Protein AF-A0A833YJH4-F1 (afdb_monomer_lite)

InterPro domains:
  IPR005373 Phagosome assembly factor 1 [PF03676] (19-161)
  IPR039156 PHAF1/Protein broad-minded [PTHR13465] (19-174)

Foldseek 3Di:
DDDDDDDDPVVVVVVVVPDPDDDDPDDPDPPPPPWDWDWDDDQAQQKIFTATRPPRDTFKIKAFLQDPLDLCHPSHDHHFDWDWDWEDDPDDDIDIDIDTSADFQVVVCVRRVDPFPFWDKDAPDDDPVRHRPSHIWTWTDDPQKTFTAGPVRRTGIIMHGDDDPVPPPPDPDDDD

Secondary structure (DSSP, 8-state):
--------TTHHHHHHTT------S--S-----S---EEEEEGGGTEEEEE-TTT--EEEEEEE---TTSTTTTTSPPP--EEEEE---TTSS--EEEEETT-BHHHHHHHT-SPPPPPEEE----STT---TT--EEEEEETTEEEEE-TTSBEEEEEEEPPPPTTS--SSS---

Organism: NCBI:txid89673

Radius of gyration: 19.85 Å; chains: 1; bounding box: 58×42×51 Å

Sequence (176 aa):
MFFEMEQDPQVYDFAYLLQMKIHSPSPHKQVPSKCNDYFFNYFTLGVDILFDANTHKVKKFVLHTNYPGHYNFNIYHRCEFKIPLAIKKENADGQTETCTTYSKWDNIQELLGHPVEKPVVLHRSSSPNNTNPFGSTFCFGLQRMIFEVMQNNHIASVTLYGPPRPGAHLKTAELP

pLDDT: mean 72.3, std 24.76, range [19.78, 97.81]

Structure (mmCIF, N/CA/C/O backbone):
data_AF-A0A833YJH4-F1
#
_entry.id   AF-A0A833YJH4-F1
#
loop_
_atom_site.group_PDB
_atom_site.id
_atom_site.type_symbol
_atom_site.label_atom_id
_atom_site.label_alt_id
_atom_site.label_comp_id
_atom_site.label_asym_id
_atom_site.label_entity_id
_atom_site.label_seq_id
_atom_site.pdbx_PDB_ins_code
_atom_site.Cartn_x
_atom_site.Cartn_y
_atom_site.Cartn_z
_atom_site.occupancy
_atom_site.B_iso_or_equiv
_atom_site.auth_seq_id
_atom_site.auth_comp_id
_atom_site.auth_asym_id
_atom_site.auth_atom_id
_atom_site.pdbx_PDB_model_num
ATOM 1 N N . MET A 1 1 ? -6.752 -25.574 -7.518 1.00 25.12 1 MET A N 1
ATOM 2 C CA . MET A 1 1 ? -6.029 -25.037 -8.686 1.00 25.12 1 MET A CA 1
ATOM 3 C C . MET A 1 1 ? -4.585 -24.852 -8.273 1.00 25.12 1 MET A C 1
ATOM 5 O O . MET A 1 1 ? -4.287 -23.933 -7.525 1.00 25.12 1 MET A O 1
ATOM 9 N N . PHE A 1 2 ? -3.741 -25.807 -8.650 1.00 19.78 2 PHE A N 1
ATOM 10 C CA . PHE A 1 2 ? -2.293 -25.679 -8.556 1.00 19.78 2 PHE A CA 1
ATOM 11 C C . PHE A 1 2 ? -1.870 -24.811 -9.743 1.00 19.78 2 PHE A C 1
ATOM 13 O O . PHE A 1 2 ? -2.142 -25.188 -10.878 1.00 19.78 2 PHE A O 1
ATOM 20 N N . PHE A 1 3 ? -1.316 -23.626 -9.490 1.00 22.08 3 PHE A N 1
ATOM 21 C CA . PHE A 1 3 ? -0.649 -22.850 -10.532 1.00 22.08 3 PHE A CA 1
ATOM 22 C C . PHE A 1 3 ? 0.819 -23.261 -10.515 1.00 22.08 3 PHE A C 1
ATOM 24 O O . PHE A 1 3 ? 1.558 -22.932 -9.588 1.00 22.08 3 PHE A O 1
ATOM 31 N N . GLU A 1 4 ? 1.192 -24.065 -11.501 1.00 20.83 4 GLU A N 1
ATOM 32 C CA . GLU A 1 4 ? 2.575 -24.400 -11.811 1.00 20.83 4 GLU A CA 1
ATOM 33 C C . GLU A 1 4 ? 3.236 -23.127 -12.361 1.00 20.83 4 GLU A C 1
ATOM 35 O O . GLU A 1 4 ? 2.726 -22.510 -13.297 1.00 20.83 4 GLU A O 1
ATOM 40 N N . MET A 1 5 ? 4.293 -22.661 -11.692 1.00 26.50 5 MET A N 1
ATOM 41 C CA . MET A 1 5 ? 4.991 -21.429 -12.053 1.00 26.50 5 MET A CA 1
ATOM 42 C C . MET A 1 5 ? 6.038 -21.734 -13.117 1.00 26.50 5 MET A C 1
ATOM 44 O O . MET A 1 5 ? 7.028 -22.408 -12.838 1.00 26.50 5 MET A O 1
ATOM 48 N N . GLU A 1 6 ? 5.840 -21.201 -14.315 1.00 25.95 6 GLU A N 1
ATOM 49 C CA . GLU A 1 6 ? 6.879 -21.141 -15.334 1.00 25.95 6 GLU A CA 1
ATOM 50 C C . GLU A 1 6 ? 7.876 -20.035 -14.937 1.00 25.95 6 GLU A C 1
ATOM 52 O O . GLU A 1 6 ? 7.526 -18.860 -14.811 1.00 25.95 6 GLU A O 1
ATOM 57 N N . GLN A 1 7 ? 9.106 -20.439 -14.618 1.00 29.12 7 GLN A N 1
ATOM 58 C CA . GLN A 1 7 ? 10.220 -19.560 -14.255 1.00 29.12 7 GLN A CA 1
ATOM 59 C C . GLN A 1 7 ? 10.721 -18.820 -15.501 1.00 29.12 7 GLN A C 1
ATOM 61 O O . GLN A 1 7 ? 11.308 -19.450 -16.375 1.00 29.12 7 GLN A O 1
ATOM 66 N N . ASP A 1 8 ? 10.545 -17.497 -15.565 1.00 31.03 8 ASP A N 1
ATOM 67 C CA . ASP A 1 8 ? 11.159 -16.668 -16.610 1.00 31.03 8 ASP A CA 1
ATOM 68 C C . ASP A 1 8 ? 12.581 -16.223 -16.187 1.00 31.03 8 ASP A C 1
ATOM 70 O O . ASP A 1 8 ? 12.731 -15.471 -15.213 1.00 31.03 8 ASP A O 1
ATOM 74 N N . PRO A 1 9 ? 13.642 -16.655 -16.898 1.00 29.66 9 PRO A N 1
ATOM 75 C CA . PRO A 1 9 ? 15.029 -16.290 -16.610 1.00 29.66 9 PRO A CA 1
ATOM 76 C C . PRO A 1 9 ? 15.337 -14.793 -16.755 1.00 29.66 9 PRO A C 1
ATOM 78 O O . PRO A 1 9 ? 16.332 -14.329 -16.199 1.00 29.66 9 PRO A O 1
ATOM 81 N N . GLN A 1 10 ? 14.519 -14.016 -17.474 1.00 27.78 10 GLN A N 1
ATOM 82 C CA . GLN A 1 10 ? 14.826 -12.607 -17.757 1.00 27.78 10 GLN A CA 1
ATOM 83 C C . GLN A 1 10 ? 14.638 -11.683 -16.543 1.00 27.78 10 GLN A C 1
ATOM 85 O O . GLN A 1 10 ? 15.244 -10.614 -16.471 1.00 27.78 10 GLN A O 1
ATOM 90 N N . VAL A 1 11 ? 13.869 -12.112 -15.535 1.00 37.69 11 VAL A N 1
ATOM 91 C CA . VAL A 1 11 ? 13.640 -11.350 -14.292 1.00 37.69 11 VAL A CA 1
ATOM 92 C C . VAL A 1 11 ? 14.909 -11.267 -13.426 1.00 37.69 11 VAL A C 1
ATOM 94 O O . VAL A 1 11 ? 15.098 -10.298 -12.688 1.00 37.69 11 VAL A O 1
ATOM 97 N N . TYR A 1 12 ? 15.816 -12.244 -13.545 1.00 30.69 12 TYR A N 1
ATOM 98 C CA . TYR A 1 12 ? 17.074 -12.274 -12.790 1.00 30.69 12 TYR A CA 1
ATOM 99 C C . TYR A 1 12 ? 18.081 -11.209 -13.240 1.00 30.69 12 TYR A C 1
ATOM 101 O O . TYR A 1 12 ? 18.859 -10.730 -12.414 1.00 30.69 12 TYR A O 1
ATOM 109 N N . ASP A 1 13 ? 18.055 -10.801 -14.510 1.00 26.66 13 ASP A N 1
ATOM 110 C CA . ASP A 1 13 ? 19.052 -9.878 -15.067 1.00 26.66 13 ASP A CA 1
ATOM 111 C C . ASP A 1 13 ? 18.806 -8.425 -14.606 1.00 26.66 13 ASP A C 1
ATOM 113 O O . ASP A 1 13 ? 19.725 -7.691 -14.238 1.00 26.66 13 ASP A O 1
ATOM 117 N N . PHE A 1 14 ? 17.535 -8.032 -14.465 1.00 27.98 14 PHE A N 1
ATOM 118 C CA . PHE A 1 14 ? 17.166 -6.706 -13.955 1.00 27.98 14 PHE A CA 1
ATOM 119 C C . PHE A 1 14 ? 17.503 -6.500 -12.470 1.00 27.98 14 PHE A C 1
ATOM 121 O O . PHE A 1 14 ? 17.813 -5.381 -12.055 1.00 27.98 14 PHE A O 1
ATOM 128 N N . ALA A 1 15 ? 17.485 -7.565 -11.662 1.00 32.53 15 ALA A N 1
ATOM 129 C CA . ALA A 1 15 ? 17.790 -7.484 -10.233 1.00 32.53 15 ALA A CA 1
ATOM 130 C C . ALA A 1 15 ? 19.281 -7.209 -9.950 1.00 32.53 15 ALA A C 1
ATOM 132 O O . ALA A 1 15 ? 19.612 -6.625 -8.916 1.00 32.53 15 ALA A O 1
ATOM 133 N N . TYR A 1 16 ? 20.182 -7.568 -10.872 1.00 31.17 16 TYR A N 1
ATOM 134 C CA . TYR A 1 16 ? 21.624 -7.339 -10.723 1.00 31.17 16 TYR A CA 1
ATOM 135 C C . TYR A 1 16 ? 22.060 -5.897 -11.031 1.00 31.17 16 TYR A C 1
ATOM 137 O O . TYR A 1 16 ? 23.082 -5.444 -10.513 1.00 31.17 16 TYR A O 1
ATOM 145 N N . LEU A 1 17 ? 21.276 -5.132 -11.797 1.00 31.66 17 LEU A N 1
ATOM 146 C CA . LEU A 1 17 ? 21.619 -3.750 -12.164 1.00 31.66 17 LEU A CA 1
ATOM 147 C C . LEU A 1 17 ? 21.322 -2.709 -11.066 1.00 31.66 17 LEU A C 1
ATOM 149 O O . LEU A 1 17 ? 21.751 -1.564 -11.177 1.00 31.66 17 LEU A O 1
ATOM 153 N N . LEU A 1 18 ? 20.664 -3.100 -9.968 1.00 29.25 18 LEU A N 1
ATOM 154 C CA . LEU A 1 18 ? 20.423 -2.251 -8.788 1.00 29.25 18 LEU A CA 1
ATOM 155 C C . LEU A 1 18 ? 21.489 -2.413 -7.683 1.00 29.25 18 LEU A C 1
ATOM 157 O O . LEU A 1 18 ? 21.252 -2.083 -6.518 1.00 29.25 18 LEU A O 1
ATOM 161 N N . GLN A 1 19 ? 22.689 -2.892 -8.027 1.00 36.91 19 GLN A N 1
ATOM 162 C CA . GLN A 1 19 ? 23.812 -2.996 -7.095 1.00 36.91 19 GLN A CA 1
ATOM 163 C C . GLN A 1 19 ? 24.305 -1.606 -6.638 1.00 36.91 19 GLN A C 1
ATOM 165 O O . GLN A 1 19 ? 25.169 -0.992 -7.262 1.00 36.91 19 GLN A O 1
ATOM 170 N N . MET A 1 20 ? 23.839 -1.131 -5.479 1.00 28.77 20 MET A N 1
ATOM 171 C CA . MET A 1 20 ? 24.495 -0.035 -4.758 1.00 28.77 20 MET A CA 1
ATOM 172 C C . MET A 1 20 ? 25.734 -0.569 -4.028 1.00 28.77 20 MET A C 1
ATOM 174 O O . MET A 1 20 ? 25.669 -1.063 -2.904 1.00 28.77 20 MET A O 1
ATOM 178 N N . LYS A 1 21 ? 26.890 -0.458 -4.687 1.00 39.12 21 LYS A N 1
ATOM 179 C CA . LYS A 1 21 ? 28.215 -0.517 -4.060 1.00 39.12 21 LYS A CA 1
ATOM 180 C C . LYS A 1 21 ? 28.496 0.853 -3.437 1.00 39.12 21 LYS A C 1
ATOM 182 O O . LYS A 1 21 ? 28.785 1.803 -4.157 1.00 39.12 21 LYS A O 1
ATOM 187 N N . ILE A 1 22 ? 28.472 0.955 -2.112 1.00 33.84 22 ILE A N 1
ATOM 188 C CA . ILE A 1 22 ? 29.207 2.015 -1.413 1.00 33.84 22 ILE A CA 1
ATOM 189 C C . ILE A 1 22 ? 30.144 1.331 -0.423 1.00 33.84 22 ILE A C 1
ATOM 191 O O . ILE A 1 22 ? 29.722 0.664 0.517 1.00 33.84 22 ILE A O 1
ATOM 195 N N . HIS A 1 23 ? 31.436 1.442 -0.714 1.00 30.23 23 HIS A N 1
ATOM 196 C CA . HIS A 1 23 ? 32.535 0.921 0.085 1.00 30.23 23 HIS A CA 1
ATOM 197 C C . HIS A 1 23 ? 32.504 1.527 1.501 1.00 30.23 23 HIS A C 1
ATOM 199 O O . HIS A 1 23 ? 32.582 2.745 1.639 1.00 30.23 23 HIS A O 1
ATOM 205 N N . SER A 1 24 ? 32.455 0.699 2.554 1.00 30.39 24 SER A N 1
ATOM 206 C CA . SER A 1 24 ? 32.829 1.129 3.910 1.00 30.39 24 SER A CA 1
ATOM 207 C C . SER A 1 24 ? 34.284 0.728 4.188 1.00 30.39 24 SER A C 1
ATOM 209 O O . SER A 1 24 ? 34.590 -0.467 4.109 1.00 30.39 24 SER A O 1
ATOM 211 N N . PRO A 1 25 ? 35.190 1.654 4.545 1.00 34.34 25 PRO A N 1
ATOM 212 C CA . PRO A 1 25 ? 36.559 1.317 4.906 1.00 34.34 25 PRO A CA 1
ATOM 213 C C . PRO A 1 25 ? 36.607 0.881 6.379 1.00 34.34 25 PRO A C 1
ATOM 215 O O . PRO A 1 25 ? 36.998 1.648 7.247 1.00 34.34 25 PRO A O 1
ATOM 218 N N . SER A 1 26 ? 36.158 -0.340 6.683 1.00 31.77 26 SER A N 1
ATOM 219 C CA . SER A 1 26 ? 36.575 -1.073 7.891 1.00 31.77 26 SER A CA 1
ATOM 220 C C . SER A 1 26 ? 36.138 -2.545 7.801 1.00 31.77 26 SER A C 1
ATOM 222 O O . SER A 1 26 ? 34.941 -2.834 7.866 1.00 31.77 26 SER A O 1
ATOM 224 N N . PRO A 1 27 ? 37.070 -3.500 7.631 1.00 40.19 27 PRO A N 1
ATOM 225 C CA . PRO A 1 27 ? 36.753 -4.901 7.368 1.00 40.19 27 PRO A CA 1
ATOM 226 C C . PRO A 1 27 ? 36.694 -5.752 8.646 1.00 40.19 27 PRO A C 1
ATOM 228 O O . PRO A 1 27 ? 37.114 -6.906 8.623 1.00 40.19 27 PRO A O 1
ATOM 231 N N . HIS A 1 28 ? 36.243 -5.221 9.787 1.00 39.41 28 HIS A N 1
ATOM 232 C CA . HIS A 1 28 ? 36.161 -6.000 11.029 1.00 39.41 28 HIS A CA 1
ATOM 233 C C . HIS A 1 28 ? 34.753 -5.958 11.637 1.00 39.41 28 HIS A C 1
ATOM 235 O O . HIS A 1 28 ? 34.333 -4.969 12.228 1.00 39.41 28 HIS A O 1
ATOM 241 N N . LYS A 1 29 ? 34.074 -7.109 11.519 1.00 39.78 29 LYS A N 1
ATOM 242 C CA . LYS A 1 29 ? 32.796 -7.497 12.143 1.00 39.78 29 LYS A CA 1
ATOM 243 C C . LYS A 1 29 ? 31.520 -6.863 11.571 1.00 39.78 29 LYS A C 1
ATOM 245 O O . LYS A 1 29 ? 30.693 -6.353 12.317 1.00 39.78 29 LYS A O 1
ATOM 250 N N . GLN A 1 30 ? 31.268 -7.041 10.276 1.00 40.75 30 GLN A N 1
ATOM 251 C CA . GLN A 1 30 ? 29.882 -7.251 9.842 1.00 40.75 30 GLN A CA 1
ATOM 252 C C . GLN A 1 30 ? 29.633 -8.755 9.835 1.00 40.75 30 GLN A C 1
ATOM 254 O O . GLN A 1 30 ? 30.091 -9.473 8.950 1.00 40.75 30 GLN A O 1
ATOM 259 N N . VAL A 1 31 ? 28.966 -9.249 10.880 1.00 39.97 31 VAL A N 1
ATOM 260 C CA . VAL A 1 31 ? 28.334 -10.569 10.823 1.00 39.97 31 VAL A CA 1
ATOM 261 C C . VAL A 1 31 ? 27.370 -10.500 9.637 1.00 39.97 31 VAL A C 1
ATOM 263 O O . VAL A 1 31 ? 26.524 -9.606 9.642 1.00 39.97 31 VAL A O 1
ATOM 266 N N . PRO A 1 32 ? 27.484 -11.362 8.611 1.00 44.44 32 PRO A N 1
ATOM 267 C CA . PRO A 1 32 ? 26.505 -11.378 7.538 1.00 44.44 32 PRO A CA 1
ATOM 268 C C . PRO A 1 32 ? 25.133 -11.574 8.176 1.00 44.44 32 PRO A C 1
ATOM 270 O O . PRO A 1 32 ? 24.916 -12.575 8.868 1.00 44.44 32 PRO A O 1
ATOM 273 N N . SER A 1 33 ? 24.221 -10.620 7.993 1.00 49.09 33 SER A N 1
ATOM 274 C CA . SER A 1 33 ? 22.811 -10.832 8.296 1.00 49.09 33 SER A CA 1
ATOM 275 C C . SER A 1 33 ? 22.388 -12.069 7.509 1.00 49.09 33 SER A C 1
ATOM 277 O O . SER A 1 33 ? 22.266 -12.031 6.291 1.00 49.09 33 SER A O 1
ATOM 279 N N . LYS A 1 34 ? 22.249 -13.209 8.188 1.00 50.81 34 LYS A N 1
ATOM 280 C CA . LYS A 1 34 ? 22.028 -14.536 7.587 1.00 50.81 34 LYS A CA 1
ATOM 281 C C . LYS A 1 34 ? 20.632 -14.697 6.949 1.00 50.81 34 LYS A C 1
ATOM 283 O O . LYS A 1 34 ? 20.177 -15.818 6.756 1.00 50.81 34 LYS A O 1
ATOM 288 N N . CYS A 1 35 ? 19.926 -13.598 6.694 1.00 55.88 35 CYS A N 1
ATOM 289 C CA . CYS A 1 35 ? 18.518 -13.547 6.326 1.00 55.88 35 CYS A CA 1
ATOM 290 C C . CYS A 1 35 ? 18.257 -12.249 5.546 1.00 55.88 35 CYS A C 1
ATOM 292 O O . CYS A 1 35 ? 18.089 -11.188 6.146 1.00 55.88 35 CYS A O 1
ATOM 294 N N . ASN A 1 36 ? 18.260 -12.327 4.215 1.00 80.94 36 ASN A N 1
ATOM 295 C CA . ASN A 1 36 ? 17.748 -11.248 3.375 1.00 80.94 36 ASN A CA 1
ATOM 296 C C . ASN A 1 36 ? 16.293 -11.573 3.050 1.00 80.94 36 ASN A C 1
ATOM 298 O O . ASN A 1 36 ? 16.029 -12.354 2.136 1.00 80.94 36 ASN A O 1
ATOM 302 N N . ASP A 1 37 ? 15.359 -11.025 3.831 1.00 89.75 37 ASP A N 1
ATOM 303 C CA . ASP A 1 37 ? 13.942 -11.047 3.459 1.00 89.75 37 ASP A CA 1
ATOM 304 C C . ASP A 1 37 ? 13.776 -10.491 2.041 1.00 89.75 37 ASP A C 1
ATOM 306 O O . ASP A 1 37 ? 14.524 -9.605 1.619 1.00 89.75 37 ASP A O 1
ATOM 310 N N . TYR A 1 38 ? 12.789 -10.992 1.309 1.00 90.81 38 TYR A N 1
ATOM 311 C CA . TYR A 1 38 ? 12.627 -10.663 -0.103 1.00 90.81 38 TYR A CA 1
ATOM 312 C C . TYR A 1 38 ? 11.198 -10.229 -0.417 1.00 90.81 38 TYR A C 1
ATOM 314 O O . TYR A 1 38 ? 10.235 -10.700 0.189 1.00 90.81 38 TYR A O 1
ATOM 322 N N . PHE A 1 39 ? 11.068 -9.302 -1.363 1.00 92.69 39 PHE A N 1
ATOM 323 C CA . PHE A 1 39 ? 9.784 -8.800 -1.837 1.00 92.69 39 PHE A CA 1
ATOM 324 C C . PHE A 1 39 ? 9.414 -9.426 -3.171 1.00 92.69 39 PHE A C 1
ATOM 326 O O . PHE A 1 39 ? 10.251 -9.471 -4.070 1.00 92.69 39 PHE A O 1
ATOM 333 N N . PHE A 1 40 ? 8.149 -9.811 -3.319 1.00 95.44 40 PHE A N 1
ATOM 334 C CA . PHE A 1 40 ? 7.514 -9.992 -4.623 1.00 95.44 40 PHE A CA 1
ATOM 335 C C . PHE A 1 40 ? 6.542 -8.836 -4.863 1.00 95.44 40 PHE A C 1
ATOM 337 O O . PHE A 1 40 ? 5.654 -8.601 -4.041 1.00 95.44 40 PHE A O 1
ATOM 344 N N . ASN A 1 41 ? 6.722 -8.136 -5.983 1.00 94.75 41 ASN A N 1
ATOM 345 C CA . ASN A 1 41 ? 5.888 -7.006 -6.385 1.00 94.75 41 ASN A CA 1
ATOM 346 C C . ASN A 1 41 ? 4.914 -7.473 -7.469 1.00 94.75 41 ASN A C 1
ATOM 348 O O . ASN A 1 41 ? 5.325 -7.911 -8.543 1.00 94.75 41 ASN A O 1
ATOM 352 N N . TYR A 1 42 ? 3.621 -7.371 -7.194 1.00 95.38 42 TYR A N 1
ATOM 353 C CA . TYR A 1 42 ? 2.546 -7.727 -8.111 1.00 95.38 42 TYR A CA 1
ATOM 354 C C . TYR A 1 42 ? 1.934 -6.445 -8.664 1.00 95.38 42 TYR A C 1
ATOM 356 O O . TYR A 1 42 ? 0.874 -5.998 -8.220 1.00 95.38 42 TYR A O 1
ATOM 364 N N . PHE A 1 43 ? 2.615 -5.838 -9.639 1.00 92.81 43 PHE A N 1
ATOM 365 C CA . PHE A 1 43 ? 2.237 -4.538 -10.205 1.00 92.81 43 PHE A CA 1
ATOM 366 C C . PHE A 1 43 ? 0.790 -4.504 -10.710 1.00 92.81 43 PHE A C 1
ATOM 368 O O . PHE A 1 43 ? 0.068 -3.553 -10.426 1.00 92.81 43 PHE A O 1
ATOM 375 N N . THR A 1 44 ? 0.328 -5.568 -11.371 1.00 95.62 44 THR A N 1
ATOM 376 C CA . THR A 1 44 ? -1.042 -5.675 -11.908 1.00 95.62 44 THR A CA 1
ATOM 377 C C . THR A 1 44 ? -2.122 -5.843 -10.837 1.00 95.62 44 THR A C 1
ATOM 379 O O . THR A 1 44 ? -3.291 -5.582 -11.116 1.00 95.62 44 THR A O 1
ATOM 382 N N . LEU A 1 45 ? -1.743 -6.251 -9.621 1.00 94.69 45 LEU A N 1
ATOM 383 C CA . LEU A 1 45 ? -2.633 -6.359 -8.459 1.00 94.69 45 LEU A CA 1
ATOM 384 C C . LEU A 1 45 ? -2.516 -5.156 -7.514 1.00 94.69 45 LEU A C 1
ATOM 386 O O . LEU A 1 45 ? -3.351 -4.990 -6.626 1.00 94.69 45 LEU A O 1
ATOM 390 N N . GLY A 1 46 ? -1.473 -4.339 -7.676 1.00 95.25 46 GLY A N 1
ATOM 391 C CA . GLY A 1 46 ? -1.163 -3.248 -6.761 1.00 95.25 46 GLY A CA 1
ATOM 392 C C . GLY A 1 46 ? -0.682 -3.714 -5.390 1.00 95.25 46 GLY A C 1
ATOM 393 O O . GLY A 1 46 ? -0.984 -3.055 -4.398 1.00 95.25 46 GLY A O 1
ATOM 394 N N . VAL A 1 47 ? 0.015 -4.854 -5.307 1.00 96.31 47 VAL A N 1
ATOM 395 C CA . VAL A 1 47 ? 0.408 -5.464 -4.024 1.00 96.31 47 VAL A CA 1
ATOM 396 C C . VAL A 1 47 ? 1.892 -5.805 -3.985 1.00 96.31 47 VAL A C 1
ATOM 398 O O . VAL A 1 47 ? 2.374 -6.506 -4.869 1.00 96.31 47 VAL A O 1
ATOM 401 N N . ASP A 1 48 ? 2.575 -5.433 -2.902 1.00 95.50 48 ASP A N 1
ATOM 402 C CA . ASP A 1 48 ? 3.893 -5.981 -2.559 1.00 95.50 48 ASP A CA 1
ATOM 403 C C . ASP A 1 48 ? 3.772 -6.947 -1.383 1.00 95.50 48 ASP A C 1
ATOM 405 O O . ASP A 1 48 ? 3.081 -6.670 -0.398 1.00 95.50 48 ASP A O 1
ATOM 409 N N . ILE A 1 49 ? 4.483 -8.070 -1.451 1.00 94.94 49 ILE A N 1
ATOM 410 C CA . ILE A 1 49 ? 4.507 -9.076 -0.389 1.00 94.94 49 ILE A CA 1
ATOM 411 C C . ILE A 1 49 ? 5.946 -9.268 0.073 1.00 94.94 49 ILE A C 1
ATOM 413 O O . ILE A 1 49 ? 6.795 -9.686 -0.711 1.00 94.94 49 ILE A O 1
ATOM 417 N N . LEU A 1 50 ? 6.218 -8.991 1.351 1.00 93.38 50 LEU A N 1
ATOM 418 C CA . LEU A 1 50 ? 7.502 -9.328 1.969 1.00 93.38 50 LEU A CA 1
ATOM 419 C C . LEU A 1 50 ? 7.435 -10.736 2.544 1.00 93.38 50 LEU A C 1
ATOM 421 O O . LEU A 1 50 ? 6.593 -11.016 3.404 1.00 93.38 50 LEU A O 1
ATOM 425 N N . PHE A 1 51 ? 8.391 -11.567 2.163 1.00 91.00 51 PHE A N 1
ATOM 426 C CA . PHE A 1 51 ? 8.591 -12.896 2.711 1.00 91.00 51 PHE A CA 1
ATOM 427 C C . PHE A 1 51 ? 9.803 -12.940 3.634 1.00 91.00 51 PHE A C 1
ATOM 429 O O . PHE A 1 51 ? 10.835 -12.320 3.381 1.00 91.00 51 PHE A O 1
ATOM 436 N N . ASP A 1 52 ? 9.661 -13.710 4.708 1.00 88.19 52 ASP A N 1
ATOM 437 C CA . ASP A 1 52 ? 10.758 -14.095 5.583 1.00 88.19 52 ASP A CA 1
ATOM 438 C C . ASP A 1 52 ? 11.724 -15.022 4.837 1.00 88.19 52 ASP A C 1
ATOM 440 O O . ASP A 1 52 ? 11.300 -16.061 4.329 1.00 88.19 52 ASP A O 1
ATOM 444 N N . ALA A 1 53 ? 13.014 -14.686 4.800 1.00 87.06 53 ALA A N 1
ATOM 445 C CA . ALA A 1 53 ? 13.990 -15.447 4.009 1.00 87.06 53 ALA A CA 1
ATOM 446 C C . ALA A 1 53 ? 14.186 -16.897 4.480 1.00 87.06 53 ALA A C 1
ATOM 448 O O . ALA A 1 53 ? 14.614 -17.747 3.708 1.00 87.06 53 ALA A O 1
ATOM 449 N N . ASN A 1 54 ? 13.915 -17.177 5.758 1.00 87.44 54 ASN A N 1
ATOM 450 C CA . ASN A 1 54 ? 14.160 -18.487 6.361 1.00 87.44 54 ASN A CA 1
ATOM 451 C C . ASN A 1 54 ? 12.946 -19.406 6.246 1.00 87.44 54 ASN A C 1
ATOM 453 O O . ASN A 1 54 ? 13.088 -20.609 6.060 1.00 87.44 54 ASN A O 1
ATOM 457 N N . THR A 1 55 ? 11.752 -18.851 6.440 1.00 88.25 55 THR A N 1
ATOM 458 C CA . THR A 1 55 ? 10.505 -19.621 6.503 1.00 88.25 55 THR A CA 1
ATOM 459 C C . THR A 1 55 ? 9.674 -19.514 5.235 1.00 88.25 55 THR A C 1
ATOM 461 O O . THR A 1 55 ? 8.688 -20.238 5.117 1.00 88.25 55 THR A O 1
ATOM 464 N N . HIS A 1 56 ? 10.029 -18.605 4.319 1.00 87.38 56 HIS A N 1
ATOM 465 C CA . HIS A 1 56 ? 9.254 -18.262 3.123 1.00 87.38 56 HIS A CA 1
ATOM 466 C C . HIS A 1 56 ? 7.794 -17.896 3.439 1.00 87.38 56 HIS A C 1
ATOM 468 O O . HIS A 1 56 ? 6.902 -18.015 2.601 1.00 87.38 56 HIS A O 1
ATOM 474 N N . LYS A 1 57 ? 7.530 -17.448 4.674 1.00 88.81 57 LYS A N 1
ATOM 475 C CA . LYS A 1 57 ? 6.211 -16.999 5.128 1.00 88.81 57 LYS A CA 1
ATOM 476 C C . LYS A 1 57 ? 6.083 -15.495 4.965 1.00 88.81 57 LYS A C 1
ATOM 478 O O . LYS A 1 57 ? 7.053 -14.758 5.132 1.00 88.81 57 LYS A O 1
ATOM 483 N N . VAL A 1 58 ? 4.864 -15.040 4.703 1.00 91.50 58 VAL A N 1
ATOM 484 C CA . VAL A 1 58 ? 4.567 -13.613 4.566 1.00 91.50 58 VAL A CA 1
ATOM 485 C C . VAL A 1 58 ? 4.771 -12.886 5.897 1.00 91.50 58 VAL A C 1
ATOM 487 O O . VAL A 1 58 ? 4.282 -13.324 6.939 1.00 91.50 58 VAL A O 1
ATOM 490 N N . LYS A 1 59 ? 5.474 -11.752 5.849 1.00 88.31 59 LYS A N 1
ATOM 491 C CA . LYS A 1 59 ? 5.682 -10.832 6.976 1.00 88.31 59 LYS A CA 1
ATOM 492 C C . LYS A 1 59 ? 4.792 -9.598 6.889 1.00 88.31 59 LYS A C 1
ATOM 494 O O . LYS A 1 59 ? 4.278 -9.148 7.912 1.00 88.31 59 LYS A O 1
ATOM 499 N N . LYS A 1 60 ? 4.633 -9.042 5.685 1.00 92.75 60 LYS A N 1
ATOM 500 C CA . LYS A 1 60 ? 3.796 -7.865 5.431 1.00 92.75 60 LYS A CA 1
ATOM 501 C C . LYS A 1 60 ? 3.252 -7.847 4.009 1.00 92.75 60 LYS A C 1
ATOM 503 O O . LYS A 1 60 ? 3.891 -8.374 3.098 1.00 92.75 60 LYS A O 1
ATOM 508 N N . PHE A 1 61 ? 2.123 -7.170 3.858 1.00 95.62 61 PHE A N 1
ATOM 509 C CA . PHE A 1 61 ? 1.555 -6.760 2.578 1.00 95.62 61 PHE A CA 1
ATOM 510 C C . PHE A 1 61 ? 1.630 -5.239 2.467 1.00 95.62 61 PHE A C 1
ATOM 512 O O . PHE A 1 61 ? 1.407 -4.557 3.466 1.00 95.62 61 PHE A O 1
ATOM 519 N N . VAL A 1 62 ? 1.904 -4.713 1.278 1.00 96.69 62 VAL A N 1
ATOM 520 C CA . VAL A 1 62 ? 1.754 -3.290 0.945 1.00 96.69 62 VAL A CA 1
ATOM 521 C C . VAL A 1 62 ? 0.716 -3.192 -0.162 1.00 96.69 62 VAL A C 1
ATOM 523 O O . VAL A 1 62 ? 0.894 -3.794 -1.214 1.00 96.69 62 VAL A O 1
ATOM 526 N N . LEU A 1 63 ? -0.378 -2.483 0.093 1.00 97.81 63 LEU A N 1
ATOM 527 C CA . LEU A 1 63 ? -1.495 -2.321 -0.834 1.00 97.81 63 LEU A CA 1
ATOM 528 C C . LEU A 1 63 ? -1.449 -0.908 -1.414 1.00 97.81 63 LEU A C 1
ATOM 530 O O . LEU A 1 63 ? -1.538 0.057 -0.656 1.00 97.81 63 LEU A O 1
ATOM 534 N N . HIS A 1 64 ? -1.311 -0.777 -2.730 1.00 97.75 64 HIS A N 1
ATOM 535 C CA . HIS A 1 64 ? -1.176 0.508 -3.426 1.00 97.75 64 HIS A CA 1
ATOM 536 C C . HIS A 1 64 ? -2.518 0.983 -3.989 1.00 97.75 64 HIS A C 1
ATOM 538 O O . HIS A 1 64 ? -3.242 0.218 -4.621 1.00 97.75 64 HIS A O 1
ATOM 544 N N . THR A 1 65 ? -2.855 2.260 -3.808 1.00 97.75 65 THR A N 1
ATOM 545 C CA . THR A 1 65 ? -4.139 2.836 -4.270 1.00 97.75 65 THR A CA 1
ATOM 546 C C . THR A 1 65 ? -4.054 3.519 -5.639 1.00 97.75 65 THR A C 1
ATOM 548 O O . THR A 1 65 ? -5.082 3.764 -6.278 1.00 97.75 65 THR A O 1
ATOM 551 N N . ASN A 1 66 ? -2.834 3.801 -6.110 1.00 95.81 66 ASN A N 1
ATOM 552 C CA . ASN A 1 66 ? -2.545 4.429 -7.401 1.00 95.81 66 ASN A CA 1
ATOM 553 C C . ASN A 1 66 ? -3.265 5.785 -7.606 1.00 95.81 66 ASN A C 1
ATOM 555 O O . ASN A 1 66 ? -4.014 5.972 -8.569 1.00 95.81 66 ASN A O 1
ATOM 559 N N . TYR A 1 67 ? -3.068 6.739 -6.688 1.00 95.81 67 TYR A N 1
ATOM 560 C CA . TYR A 1 67 ? -3.521 8.126 -6.865 1.00 95.81 67 TYR A CA 1
ATOM 561 C C . TYR A 1 67 ? -2.479 8.984 -7.606 1.00 95.81 67 TYR A C 1
ATOM 563 O O . TYR A 1 67 ? -1.280 8.854 -7.339 1.00 95.81 67 TYR A O 1
ATOM 571 N N . PRO A 1 68 ? -2.910 9.890 -8.506 1.00 93.38 68 PRO A N 1
ATOM 572 C CA . PRO A 1 68 ? -2.013 10.841 -9.151 1.00 93.38 68 PRO A CA 1
ATOM 573 C C . PRO A 1 68 ? -1.376 11.768 -8.117 1.00 93.38 68 PRO A C 1
ATOM 575 O O . PRO A 1 68 ? -2.000 12.132 -7.121 1.00 93.38 68 PRO A O 1
ATOM 578 N N . GLY A 1 69 ? -0.129 12.161 -8.370 1.00 89.69 69 GLY A N 1
ATOM 579 C CA . GLY A 1 69 ? 0.660 12.944 -7.420 1.00 89.69 69 GLY A CA 1
ATOM 580 C C . GLY A 1 69 ? 1.338 12.105 -6.334 1.00 89.69 69 GLY A C 1
ATOM 581 O O . GLY A 1 69 ? 1.914 12.665 -5.409 1.00 89.69 69 GLY A O 1
ATOM 582 N N . HIS A 1 70 ? 1.281 10.773 -6.410 1.00 91.12 70 HIS A N 1
ATOM 583 C CA . HIS A 1 70 ? 2.163 9.907 -5.631 1.00 91.12 70 HIS A CA 1
ATOM 584 C C . HIS A 1 70 ? 3.384 9.509 -6.456 1.00 91.12 70 HIS A C 1
ATOM 586 O O . HIS A 1 70 ? 3.310 9.373 -7.675 1.00 91.12 70 HIS A O 1
ATOM 592 N N . TYR A 1 71 ? 4.505 9.276 -5.780 1.00 86.75 71 TYR A N 1
ATOM 593 C CA . TYR A 1 71 ? 5.755 8.862 -6.414 1.00 86.75 71 TYR A CA 1
ATOM 594 C C . TYR A 1 71 ? 5.617 7.569 -7.241 1.00 86.75 71 TYR A C 1
ATOM 596 O O . TYR A 1 71 ? 6.213 7.459 -8.306 1.00 86.75 71 TYR A O 1
ATOM 604 N N . ASN A 1 72 ? 4.802 6.614 -6.781 1.00 86.56 72 ASN A N 1
ATOM 605 C CA . ASN A 1 72 ? 4.575 5.339 -7.467 1.00 86.56 72 ASN A CA 1
ATOM 606 C C . ASN A 1 72 ? 3.390 5.369 -8.452 1.00 86.56 72 ASN A C 1
ATOM 608 O O . ASN A 1 72 ? 2.951 4.310 -8.910 1.00 86.56 72 ASN A O 1
ATOM 612 N N . PHE A 1 73 ? 2.823 6.542 -8.748 1.00 89.69 73 PHE A N 1
ATOM 613 C CA . PHE A 1 73 ? 1.684 6.638 -9.656 1.00 89.69 73 PHE A CA 1
ATOM 614 C C . PHE A 1 73 ? 2.017 6.024 -11.022 1.00 89.69 73 PHE A C 1
ATOM 616 O O . PHE A 1 73 ? 3.091 6.264 -11.570 1.00 89.69 73 PHE A O 1
ATOM 623 N N . ASN A 1 74 ? 1.085 5.236 -11.564 1.00 90.44 74 ASN A N 1
ATOM 624 C CA . ASN A 1 74 ? 1.211 4.523 -12.839 1.00 90.44 74 ASN A CA 1
ATOM 625 C C . ASN A 1 74 ? 2.262 3.388 -12.876 1.00 90.44 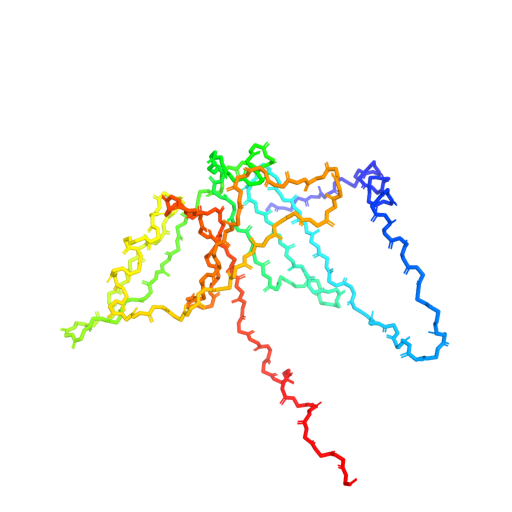74 ASN A C 1
ATOM 627 O O . ASN A 1 74 ? 2.428 2.756 -13.914 1.00 90.44 74 ASN A O 1
ATOM 631 N N . ILE A 1 75 ? 2.944 3.089 -11.761 1.00 90.06 75 ILE A N 1
ATOM 632 C CA . ILE A 1 75 ? 3.795 1.888 -11.632 1.00 90.06 75 ILE A CA 1
ATOM 633 C C . ILE A 1 75 ? 2.946 0.669 -11.249 1.00 90.06 75 ILE A C 1
ATOM 635 O O . ILE A 1 75 ? 3.185 -0.443 -11.715 1.00 90.06 75 ILE A O 1
ATOM 639 N N . TYR A 1 76 ? 1.938 0.887 -10.404 1.00 93.31 76 TYR A N 1
ATOM 640 C CA . TYR A 1 76 ? 1.041 -0.145 -9.896 1.00 93.31 76 TYR A CA 1
ATOM 641 C C . TYR A 1 76 ? -0.381 0.085 -10.397 1.00 93.31 76 TYR A C 1
ATOM 643 O O . TYR A 1 76 ? -0.849 1.220 -10.491 1.00 93.31 76 TYR A O 1
ATOM 651 N N . HIS A 1 77 ? -1.109 -1.001 -10.633 1.00 95.81 77 HIS A N 1
ATOM 652 C CA . HIS A 1 77 ? -2.562 -0.952 -10.653 1.00 95.81 77 HIS A CA 1
ATOM 653 C C . HIS A 1 77 ? -3.097 -0.630 -9.256 1.00 95.81 77 HIS A C 1
ATOM 655 O O . HIS A 1 77 ? -2.433 -0.829 -8.238 1.00 95.81 77 HIS A O 1
ATOM 661 N N . ARG A 1 78 ? -4.327 -0.123 -9.208 1.00 97.44 78 ARG A N 1
ATOM 662 C CA . ARG A 1 78 ? -5.028 0.111 -7.950 1.00 97.44 78 ARG A CA 1
ATOM 663 C C . ARG A 1 78 ? -5.413 -1.229 -7.318 1.00 97.44 78 ARG A C 1
ATOM 665 O O . ARG A 1 78 ? -6.140 -2.007 -7.928 1.00 97.44 78 ARG A O 1
ATOM 672 N N . CYS A 1 79 ? -4.977 -1.462 -6.086 1.00 97.31 79 CYS A N 1
ATOM 673 C CA . CYS A 1 79 ? -5.451 -2.569 -5.269 1.00 97.31 79 CYS A CA 1
ATOM 674 C C . CYS A 1 79 ? -6.835 -2.228 -4.705 1.00 97.31 79 CYS A C 1
ATOM 676 O O . CYS A 1 79 ? -6.967 -1.265 -3.953 1.00 97.31 79 CYS A O 1
ATOM 678 N N . GLU A 1 80 ? -7.861 -3.003 -5.057 1.00 96.38 80 GLU A N 1
ATOM 679 C CA . GLU A 1 80 ? -9.249 -2.846 -4.591 1.00 96.38 80 GLU A CA 1
ATOM 680 C C . GLU A 1 80 ? -9.471 -3.582 -3.257 1.00 96.38 80 GLU A C 1
ATOM 682 O O . GLU A 1 80 ? -10.020 -4.685 -3.212 1.00 96.38 80 GLU A O 1
ATOM 687 N N . PHE A 1 81 ? -9.011 -2.995 -2.148 1.00 95.56 81 PHE A N 1
ATOM 688 C CA . PHE A 1 81 ? -9.095 -3.600 -0.821 1.00 95.56 81 PHE A CA 1
ATOM 689 C C . PHE A 1 81 ? -10.320 -3.137 -0.024 1.00 95.56 81 PHE A C 1
ATOM 691 O O . PHE A 1 81 ? -10.856 -2.041 -0.206 1.00 95.56 81 PHE A O 1
ATOM 698 N N . LYS A 1 82 ? -10.720 -3.981 0.931 1.00 95.06 82 LYS A N 1
ATOM 699 C CA . LYS A 1 82 ? -11.705 -3.681 1.976 1.00 95.06 82 LYS A CA 1
ATOM 700 C C . LYS A 1 82 ? -11.178 -4.225 3.299 1.00 95.06 82 LYS A C 1
ATOM 702 O O . LYS A 1 82 ? -11.061 -5.437 3.459 1.00 95.06 82 LYS A O 1
ATOM 707 N N . ILE A 1 83 ? -10.818 -3.337 4.219 1.00 91.25 83 ILE A N 1
ATOM 708 C CA . ILE A 1 83 ? -10.202 -3.676 5.504 1.00 91.25 83 ILE A CA 1
ATOM 709 C C . ILE A 1 83 ? -11.143 -3.234 6.629 1.00 91.25 83 ILE A C 1
ATOM 711 O O . ILE A 1 83 ? -11.448 -2.044 6.715 1.00 91.25 83 ILE A O 1
ATOM 715 N N . PRO A 1 84 ? -11.597 -4.143 7.504 1.00 89.88 84 PRO A N 1
ATOM 716 C CA . PRO A 1 84 ? -12.368 -3.761 8.677 1.00 89.88 84 PRO A CA 1
ATOM 717 C C . PRO A 1 84 ? -11.464 -3.072 9.709 1.00 89.88 84 PRO A C 1
ATOM 719 O O . PRO A 1 84 ? -10.408 -3.586 10.076 1.00 89.88 84 PRO A O 1
ATOM 722 N N . LEU A 1 85 ? -11.902 -1.914 10.188 1.00 86.88 85 LEU A N 1
ATOM 723 C CA . LEU A 1 85 ? -11.302 -1.133 11.260 1.00 86.88 85 LEU A CA 1
ATOM 724 C C . LEU A 1 85 ? -12.196 -1.221 12.496 1.00 86.88 85 LEU A C 1
ATOM 726 O O . LEU A 1 85 ? -13.405 -1.010 12.412 1.00 86.88 85 LEU A O 1
ATOM 730 N N . ALA A 1 86 ? -11.608 -1.510 13.654 1.00 83.88 86 ALA A N 1
ATOM 731 C CA . ALA A 1 86 ? -12.334 -1.517 14.919 1.00 83.88 86 ALA A CA 1
ATOM 732 C C . ALA A 1 86 ? -12.470 -0.089 15.463 1.00 83.88 86 ALA A C 1
ATOM 734 O O . ALA A 1 86 ? -11.466 0.593 15.656 1.00 83.88 86 ALA A O 1
ATOM 735 N N . ILE A 1 87 ? -13.685 0.367 15.755 1.00 82.81 87 ILE A N 1
ATOM 736 C CA . ILE A 1 87 ? -13.911 1.679 16.363 1.00 82.81 87 ILE A CA 1
ATOM 737 C C . ILE A 1 87 ? -14.199 1.508 17.849 1.00 82.81 87 ILE A C 1
ATOM 739 O O . ILE A 1 87 ? -15.065 0.731 18.246 1.00 82.81 87 ILE A O 1
ATOM 743 N N . LYS A 1 88 ? -13.497 2.281 18.682 1.00 66.44 88 LYS A N 1
ATOM 744 C CA . LYS A 1 88 ? -13.849 2.444 20.093 1.00 66.44 88 LYS A CA 1
ATOM 745 C C . LYS A 1 88 ? -14.725 3.686 20.231 1.00 66.44 88 LYS A C 1
ATOM 747 O O . LYS A 1 88 ? -14.205 4.784 20.372 1.00 66.44 88 LYS A O 1
ATOM 752 N N . LYS A 1 89 ? -16.047 3.519 20.162 1.00 64.69 89 LYS A N 1
ATOM 753 C CA . LYS A 1 89 ? -16.990 4.557 20.602 1.00 64.69 89 LYS A CA 1
ATOM 754 C C . LYS A 1 89 ? -17.335 4.322 22.064 1.00 64.69 89 LYS A C 1
ATOM 756 O O . LYS A 1 89 ? -17.528 3.189 22.487 1.00 64.69 89 LYS A O 1
ATOM 761 N N . GLU A 1 90 ? -17.438 5.408 22.816 1.00 59.62 90 GLU A N 1
ATOM 762 C CA . GLU A 1 90 ? -17.518 5.402 24.280 1.00 59.62 90 GLU A CA 1
ATOM 763 C C . GLU A 1 90 ? -18.808 4.772 24.845 1.00 59.62 90 GLU A C 1
ATOM 765 O O . GLU A 1 90 ? -18.885 4.560 26.047 1.00 59.62 90 GLU A O 1
ATOM 770 N N . ASN A 1 91 ? -19.806 4.426 24.015 1.00 53.78 91 ASN A N 1
ATOM 771 C CA . ASN A 1 91 ? -21.121 3.956 24.482 1.00 53.78 91 ASN A CA 1
ATOM 772 C C . ASN A 1 91 ? -21.809 2.889 23.597 1.00 53.78 91 ASN A C 1
ATOM 774 O O . ASN A 1 91 ? -23.027 2.739 23.667 1.00 53.78 91 ASN A O 1
ATOM 778 N N . ALA A 1 92 ? -21.085 2.142 22.758 1.00 52.62 92 ALA A N 1
ATOM 779 C CA . ALA A 1 92 ? -21.691 1.042 21.999 1.00 52.62 92 ALA A CA 1
ATOM 780 C C . ALA A 1 92 ? -20.702 -0.098 21.748 1.00 52.62 92 ALA A C 1
ATOM 782 O O . ALA A 1 92 ? -19.522 0.137 21.484 1.00 52.62 92 ALA A O 1
ATOM 783 N N . ASP A 1 93 ? -21.220 -1.322 21.833 1.00 54.53 93 ASP A N 1
ATOM 784 C CA . ASP A 1 93 ? -20.516 -2.570 21.547 1.00 54.53 93 ASP A CA 1
ATOM 785 C C . ASP A 1 93 ? -19.818 -2.489 20.175 1.00 54.53 93 ASP A C 1
ATOM 787 O O . ASP A 1 93 ? -20.377 -1.948 19.220 1.00 54.53 93 ASP A O 1
ATOM 791 N N . GLY A 1 94 ? -18.565 -2.949 20.111 1.00 60.72 94 GLY A N 1
ATOM 792 C CA . GLY A 1 94 ? -17.570 -2.594 19.089 1.00 60.72 94 GLY A CA 1
ATOM 793 C C . GLY A 1 94 ? -18.083 -2.497 17.646 1.00 60.72 94 GLY A C 1
ATOM 794 O O . GLY A 1 94 ? -18.196 -3.500 16.941 1.00 60.72 94 GLY A O 1
ATOM 795 N N . GLN A 1 95 ? -18.308 -1.267 17.176 1.00 71.56 95 GLN A N 1
ATOM 796 C CA . GLN A 1 95 ? -18.645 -0.992 15.781 1.00 71.56 95 GLN A CA 1
ATOM 797 C C . GLN A 1 95 ? -17.399 -1.191 14.903 1.00 71.56 95 GLN A C 1
ATOM 799 O O . GLN A 1 95 ? -16.303 -0.736 15.240 1.00 71.56 95 GLN A O 1
ATOM 804 N N . THR A 1 96 ? -17.562 -1.871 13.768 1.00 80.75 96 THR A N 1
ATOM 805 C CA . THR A 1 96 ? -16.512 -1.992 12.748 1.00 80.75 96 THR A CA 1
ATOM 806 C C . THR A 1 96 ? -16.869 -1.127 11.550 1.00 80.75 96 THR A C 1
ATOM 808 O O . THR A 1 96 ? -18.003 -1.157 11.082 1.00 80.75 96 THR A O 1
ATOM 811 N N . GLU A 1 97 ? -15.905 -0.358 11.053 1.00 85.94 97 GLU A N 1
ATOM 812 C CA . GLU A 1 97 ? -16.044 0.419 9.819 1.00 85.94 97 GLU A CA 1
ATOM 813 C C . GLU A 1 97 ? -15.101 -0.127 8.758 1.00 85.94 97 GLU A C 1
ATOM 815 O O . GLU A 1 97 ? -14.016 -0.614 9.064 1.00 85.94 97 GLU A O 1
ATOM 820 N N . THR A 1 98 ? -15.501 -0.074 7.492 1.00 89.19 98 THR A N 1
ATOM 821 C CA . THR A 1 98 ? -14.678 -0.622 6.408 1.00 89.19 98 THR A CA 1
ATOM 822 C C . THR A 1 98 ? -13.844 0.477 5.762 1.00 89.19 98 THR A C 1
ATOM 824 O O . THR A 1 98 ? -14.373 1.355 5.084 1.00 89.19 98 THR A O 1
ATOM 827 N N . CYS A 1 99 ? -12.522 0.393 5.905 1.00 91.94 99 CYS A N 1
ATOM 828 C CA . CYS A 1 99 ? -11.587 1.154 5.090 1.00 91.94 99 CYS A CA 1
ATOM 829 C C . CYS A 1 99 ? -11.508 0.535 3.696 1.00 91.94 99 CYS A C 1
ATOM 831 O O . CYS A 1 99 ? -11.233 -0.655 3.542 1.00 91.94 99 CYS A O 1
ATOM 833 N N . THR A 1 100 ? -11.704 1.351 2.673 1.00 95.50 100 THR A N 1
ATOM 834 C CA . THR A 1 100 ? -11.580 0.942 1.274 1.00 95.50 100 THR A CA 1
ATOM 835 C C . THR A 1 100 ? -10.440 1.697 0.612 1.00 95.50 100 THR A C 1
ATOM 837 O O . THR A 1 100 ? -9.942 2.686 1.149 1.00 95.50 100 THR A O 1
ATOM 840 N N . THR A 1 101 ? -10.076 1.282 -0.593 1.00 95.75 101 THR A N 1
ATOM 841 C CA . THR A 1 101 ? -9.117 1.987 -1.453 1.00 95.75 101 THR A CA 1
ATOM 842 C C . THR A 1 101 ? -9.465 3.456 -1.708 1.00 95.75 101 THR A C 1
ATOM 844 O O . THR A 1 101 ? -8.577 4.257 -1.991 1.00 95.75 101 THR A O 1
ATOM 847 N N . TYR A 1 102 ? -10.745 3.815 -1.593 1.00 96.88 102 TYR A N 1
ATOM 848 C CA . TYR A 1 102 ? -11.263 5.162 -1.836 1.00 96.88 102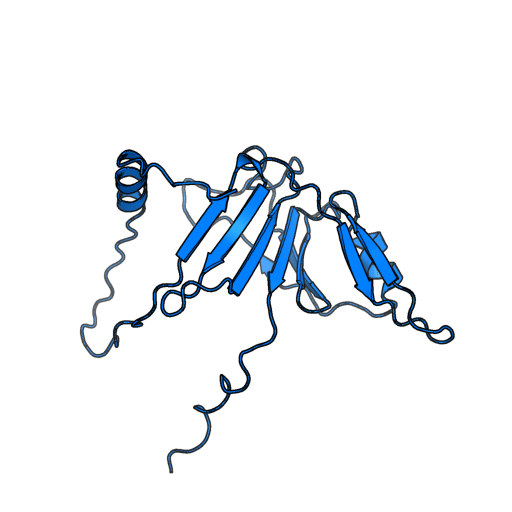 TYR A CA 1
ATOM 849 C C . TYR A 1 102 ? -11.430 5.995 -0.563 1.00 96.88 102 TYR A C 1
ATOM 851 O O . TYR A 1 102 ? -11.819 7.162 -0.633 1.00 96.88 102 TYR A O 1
ATOM 859 N N . SER A 1 103 ? -11.178 5.404 0.607 1.00 95.25 103 SER A N 1
ATOM 860 C CA . SER A 1 103 ? -11.281 6.106 1.880 1.00 95.25 103 SER A CA 1
ATOM 861 C C . SER A 1 103 ? -10.236 7.221 1.959 1.00 95.25 103 SER A C 1
ATOM 863 O O . SER A 1 103 ? -9.085 7.053 1.553 1.00 95.25 103 SER A O 1
ATOM 865 N N . LYS A 1 104 ? -10.639 8.369 2.507 1.00 95.62 104 LYS A N 1
ATOM 866 C CA . LYS A 1 104 ? -9.723 9.466 2.821 1.00 95.62 104 LYS A CA 1
ATOM 867 C C . LYS A 1 104 ? -9.254 9.383 4.267 1.00 95.62 104 LYS A C 1
ATOM 869 O O . LYS A 1 104 ? -9.970 8.878 5.133 1.00 95.62 104 LYS A O 1
ATOM 874 N N . TRP A 1 105 ? -8.042 9.873 4.508 1.00 94.12 105 TRP A N 1
ATOM 875 C CA . TRP A 1 105 ? -7.414 9.798 5.824 1.00 94.12 105 TRP A CA 1
ATOM 876 C C . TRP A 1 105 ? -8.153 10.607 6.896 1.00 94.12 105 TRP A C 1
ATOM 878 O O . TRP A 1 105 ? -8.298 10.131 8.015 1.00 94.12 105 TRP A O 1
ATOM 888 N N . ASP A 1 106 ? -8.656 11.792 6.555 1.00 92.88 106 ASP A N 1
ATOM 889 C CA . ASP A 1 106 ? -9.436 12.651 7.455 1.00 92.88 106 ASP A CA 1
ATOM 890 C C . ASP A 1 106 ? -10.675 11.938 8.015 1.00 92.88 106 ASP A C 1
ATOM 892 O 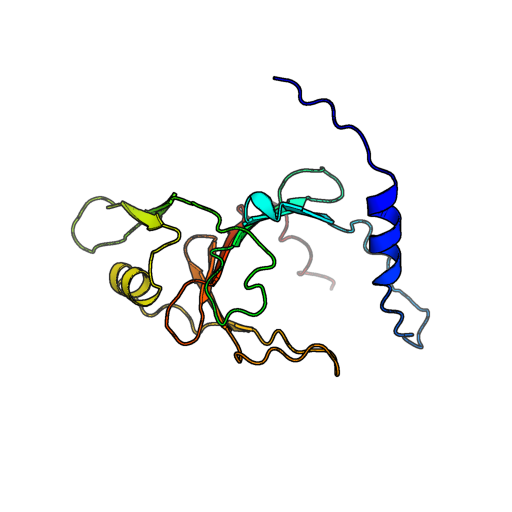O . ASP A 1 106 ? -10.866 11.917 9.230 1.00 92.88 106 ASP A O 1
ATOM 896 N N . ASN A 1 107 ? -11.441 11.258 7.159 1.00 91.44 107 ASN A N 1
ATOM 897 C CA . ASN A 1 107 ? -12.595 10.462 7.581 1.00 91.44 107 ASN A CA 1
ATOM 898 C C . ASN A 1 107 ? -12.190 9.319 8.526 1.00 91.44 107 ASN A C 1
ATOM 900 O O . ASN A 1 107 ? -12.852 9.074 9.531 1.00 91.44 107 ASN A O 1
ATOM 904 N N . ILE A 1 108 ? -11.098 8.606 8.220 1.00 89.12 108 ILE A N 1
ATOM 905 C CA . ILE A 1 108 ? -10.600 7.520 9.083 1.00 89.12 108 ILE A CA 1
ATOM 906 C C . ILE A 1 108 ? -10.146 8.076 10.436 1.00 89.12 108 ILE A C 1
ATOM 908 O O . ILE A 1 108 ? -10.424 7.477 11.471 1.00 89.12 108 ILE A O 1
ATOM 912 N N . GLN A 1 109 ? -9.459 9.216 10.433 1.00 87.06 109 GLN A N 1
ATOM 913 C CA . GLN A 1 109 ? -8.957 9.861 11.639 1.00 87.06 109 GLN A CA 1
ATOM 914 C C . GLN A 1 109 ? -10.100 10.330 12.549 1.00 87.06 109 GLN A C 1
ATOM 916 O O . GLN A 1 109 ? -10.039 10.113 13.758 1.00 87.06 109 GLN A O 1
ATOM 921 N N . GLU A 1 110 ? -11.150 10.932 11.985 1.00 85.56 110 GLU A N 1
ATOM 922 C CA . GLU A 1 110 ? -12.331 11.386 12.732 1.00 85.56 110 GLU A CA 1
ATOM 923 C C . GLU A 1 110 ? -13.039 10.225 13.443 1.00 85.56 110 GLU A C 1
ATOM 925 O O . GLU A 1 110 ? -13.391 10.327 14.620 1.00 85.56 110 GLU A O 1
ATOM 930 N N . LEU A 1 111 ? -13.170 9.083 12.763 1.00 81.19 111 LEU A N 1
ATOM 931 C CA . LEU A 1 111 ? -13.816 7.884 13.301 1.00 81.19 111 LEU A CA 1
ATOM 932 C C . LEU A 1 111 ? -13.135 7.325 14.560 1.00 81.19 111 LEU A C 1
ATOM 934 O O . LEU A 1 111 ? -13.774 6.607 15.327 1.00 81.19 111 LEU A O 1
ATOM 938 N N . LEU A 1 112 ? -11.857 7.632 14.783 1.00 73.31 112 LEU A N 1
ATOM 939 C CA . LEU A 1 112 ? -11.057 7.056 15.865 1.00 73.31 112 LEU A CA 1
ATOM 940 C C . LEU A 1 112 ? -11.014 7.925 17.128 1.00 73.31 112 LEU A C 1
ATOM 942 O O . LEU A 1 112 ? -10.499 7.459 18.143 1.00 73.31 112 LEU A O 1
ATOM 946 N N . GLY A 1 113 ? -11.544 9.154 17.084 1.00 62.78 113 GLY A N 1
ATOM 947 C CA . GLY A 1 113 ? -11.809 10.007 18.255 1.00 62.78 113 GLY A CA 1
ATOM 948 C C . GLY A 1 113 ? -10.591 10.499 19.054 1.00 62.78 113 GLY A C 1
ATOM 949 O O . GLY A 1 113 ? -10.732 11.373 19.907 1.00 62.78 113 GLY A O 1
ATOM 950 N N . HIS A 1 114 ? -9.389 9.992 18.779 1.00 64.38 114 HIS A N 1
ATOM 951 C CA . HIS A 1 114 ? -8.150 10.390 19.440 1.00 64.38 114 HIS A CA 1
ATOM 952 C C . HIS A 1 114 ? -7.135 10.918 18.427 1.00 64.38 114 HIS A C 1
ATOM 954 O O . HIS A 1 114 ? -7.054 10.393 17.313 1.00 64.38 114 HIS A O 1
ATOM 960 N N . PRO A 1 115 ? -6.325 11.929 18.796 1.00 62.50 115 PRO A N 1
ATOM 961 C CA . PRO A 1 115 ? -5.233 12.370 17.946 1.00 62.50 115 PRO A CA 1
ATOM 962 C C . PRO A 1 115 ? -4.287 11.191 17.706 1.00 62.50 115 PRO A C 1
ATOM 964 O O . PRO A 1 115 ? -3.721 10.630 18.645 1.00 62.50 115 PRO A O 1
ATOM 967 N N . VAL A 1 116 ? -4.146 10.802 16.438 1.00 65.62 116 VAL A N 1
ATOM 968 C CA . VAL A 1 116 ? -3.161 9.802 16.025 1.00 65.62 116 VAL A CA 1
ATOM 969 C C . VAL A 1 116 ? -1.778 10.352 16.374 1.00 65.62 116 VAL A C 1
ATOM 971 O O . VAL A 1 116 ? -1.536 11.556 16.248 1.00 65.62 116 VAL A O 1
ATOM 974 N N . GLU A 1 117 ? -0.882 9.483 16.849 1.00 70.88 117 GLU A N 1
ATOM 975 C CA . GLU A 1 117 ? 0.508 9.855 17.115 1.00 70.88 117 GLU A CA 1
ATOM 976 C C . GLU A 1 117 ? 1.111 10.612 15.924 1.00 70.88 117 GLU A C 1
ATOM 978 O O . GLU A 1 117 ? 0.734 10.400 14.766 1.00 70.88 117 GLU A O 1
ATOM 983 N N . LYS A 1 118 ? 2.063 11.507 16.213 1.00 78.75 118 LYS A N 1
ATOM 984 C CA . LYS A 1 118 ? 2.699 12.332 15.183 1.00 78.75 118 LYS A CA 1
ATOM 985 C C . LYS A 1 118 ? 3.246 11.428 14.062 1.00 78.75 118 LYS A C 1
ATOM 987 O O . LYS A 1 118 ? 4.040 10.534 14.360 1.00 78.75 118 LYS A O 1
ATOM 992 N N . PRO A 1 119 ? 2.872 11.662 12.791 1.00 85.50 119 PRO A N 1
ATOM 993 C CA . PRO A 1 119 ? 3.261 10.777 11.704 1.00 85.50 119 PRO A CA 1
ATOM 994 C C . PRO A 1 119 ? 4.767 10.806 11.455 1.00 85.50 119 PRO A C 1
ATOM 996 O O . PRO A 1 119 ? 5.434 11.831 11.635 1.00 85.50 119 PRO A O 1
ATOM 999 N N . VAL A 1 120 ? 5.284 9.692 10.939 1.00 88.50 120 VAL A N 1
ATOM 1000 C CA . VAL A 1 120 ? 6.630 9.645 10.363 1.00 88.50 120 VAL A CA 1
ATOM 1001 C C . VAL A 1 120 ? 6.581 10.282 8.979 1.00 88.50 120 VAL A C 1
ATOM 1003 O O . VAL A 1 120 ? 5.756 9.909 8.149 1.00 88.50 120 VAL A O 1
ATOM 1006 N N . VAL A 1 121 ? 7.470 11.236 8.711 1.00 84.56 121 VAL A N 1
ATOM 1007 C CA . VAL A 1 121 ? 7.557 11.880 7.395 1.00 84.56 121 VAL A CA 1
ATOM 1008 C C . VAL A 1 121 ? 8.441 11.041 6.478 1.00 84.56 121 VAL A C 1
ATOM 1010 O O . VAL A 1 121 ? 9.615 10.817 6.778 1.00 84.56 121 VAL A O 1
ATOM 1013 N N . LEU A 1 122 ? 7.893 10.602 5.347 1.00 83.94 122 LEU A N 1
ATOM 1014 C CA . LEU A 1 122 ? 8.602 9.805 4.355 1.00 83.94 122 LEU A CA 1
ATOM 1015 C C . LEU A 1 122 ? 9.045 10.682 3.179 1.00 83.94 122 LEU A C 1
ATOM 1017 O O . LEU A 1 122 ? 8.229 11.213 2.423 1.00 83.94 122 LEU A O 1
ATOM 1021 N N . HIS A 1 123 ? 10.361 10.794 2.998 1.00 83.94 123 HIS A N 1
ATOM 1022 C CA . HIS A 1 123 ? 10.974 11.446 1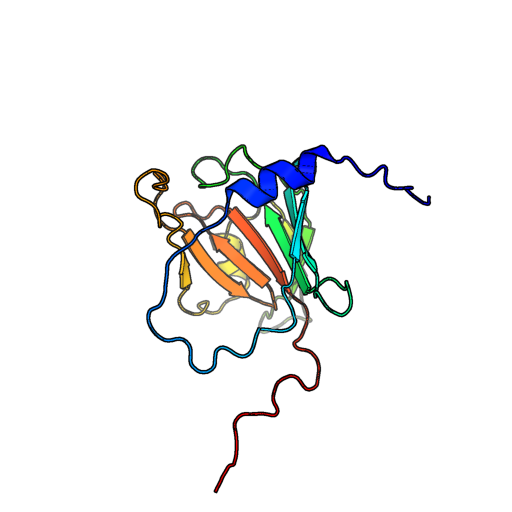.842 1.00 83.94 123 HIS A CA 1
ATOM 1023 C C . HIS A 1 123 ? 11.486 10.374 0.876 1.00 83.94 123 HIS A C 1
ATOM 1025 O O . HIS A 1 123 ? 12.441 9.664 1.180 1.00 83.94 123 HIS A O 1
ATOM 1031 N N . ARG A 1 124 ? 10.846 10.244 -0.292 1.00 73.75 124 ARG A N 1
ATOM 1032 C CA . ARG A 1 124 ? 11.210 9.244 -1.318 1.00 73.75 124 ARG A CA 1
ATOM 1033 C C . ARG A 1 124 ? 12.350 9.688 -2.255 1.00 73.75 124 ARG A C 1
ATOM 1035 O O . ARG A 1 124 ? 12.747 8.929 -3.126 1.00 73.75 124 ARG A O 1
ATOM 1042 N N . SER A 1 125 ? 12.897 10.890 -2.075 1.00 62.56 125 SER A N 1
ATOM 1043 C CA . SER A 1 125 ? 14.011 11.436 -2.862 1.00 62.56 125 SER A CA 1
ATOM 1044 C C . SER A 1 125 ? 15.350 11.211 -2.156 1.00 62.56 125 SER A C 1
ATOM 1046 O O . SER A 1 125 ? 15.687 11.945 -1.227 1.00 62.56 125 SER A O 1
ATOM 1048 N N . SER A 1 126 ? 16.119 10.214 -2.589 1.00 53.09 126 SER A N 1
ATOM 1049 C CA . SER A 1 126 ? 17.456 9.940 -2.032 1.00 53.09 126 SER A CA 1
ATOM 1050 C C . SER A 1 126 ? 18.564 9.784 -3.078 1.00 53.09 126 SER A C 1
ATOM 1052 O O . SER A 1 126 ? 19.704 9.511 -2.711 1.00 53.09 126 SER A O 1
ATOM 1054 N N . SER A 1 127 ? 18.282 10.006 -4.369 1.00 54.56 127 SER A N 1
ATOM 1055 C CA . SER A 1 127 ? 19.317 10.033 -5.415 1.00 54.56 127 SER A CA 1
ATOM 1056 C C . SER A 1 127 ? 19.173 11.244 -6.351 1.00 54.56 127 SER A C 1
ATOM 1058 O O . SER A 1 127 ? 18.051 11.708 -6.561 1.00 54.56 127 SER A O 1
ATOM 1060 N N . PRO A 1 128 ? 20.281 11.759 -6.929 1.00 55.09 128 PRO A N 1
ATOM 1061 C CA . PRO A 1 128 ? 20.288 13.006 -7.709 1.00 55.09 128 PRO A CA 1
ATOM 1062 C C . PRO A 1 128 ? 19.365 13.004 -8.936 1.00 55.09 128 PRO A C 1
ATOM 1064 O O . PRO A 1 128 ? 18.918 14.061 -9.366 1.00 55.09 128 PRO A O 1
ATOM 1067 N N . ASN A 1 129 ? 19.065 11.818 -9.476 1.00 59.78 129 ASN A N 1
ATOM 1068 C CA . ASN A 1 129 ? 18.292 11.639 -10.710 1.00 59.78 129 ASN A CA 1
ATOM 1069 C C . ASN A 1 129 ? 16.875 11.090 -10.464 1.00 59.78 129 ASN A C 1
ATOM 1071 O O . ASN A 1 129 ? 16.176 10.760 -11.415 1.00 59.78 129 ASN A O 1
ATOM 1075 N N . ASN A 1 130 ? 16.457 10.946 -9.202 1.00 62.41 130 ASN A N 1
ATOM 1076 C CA . ASN A 1 130 ? 15.178 10.338 -8.831 1.00 62.41 130 ASN A CA 1
ATOM 1077 C C . ASN A 1 130 ? 14.506 11.143 -7.708 1.00 62.41 130 ASN A C 1
ATOM 1079 O O . ASN A 1 130 ? 14.209 10.648 -6.616 1.00 62.41 130 ASN A O 1
ATOM 1083 N N . THR A 1 131 ? 14.349 12.441 -7.960 1.00 69.75 131 THR A N 1
ATOM 1084 C CA . THR A 1 131 ? 13.713 13.368 -7.025 1.00 69.75 131 THR A CA 1
ATOM 1085 C C . THR A 1 131 ? 12.203 13.252 -7.161 1.00 69.75 131 THR A C 1
ATOM 1087 O O . THR A 1 131 ? 11.656 13.522 -8.225 1.00 69.75 131 THR A O 1
ATOM 1090 N N . ASN A 1 132 ? 11.522 12.874 -6.079 1.00 78.19 132 ASN A N 1
ATOM 1091 C CA . ASN A 1 132 ? 10.065 12.873 -6.015 1.00 78.19 132 ASN A CA 1
ATOM 1092 C C . ASN A 1 132 ? 9.523 14.315 -6.162 1.00 78.19 132 ASN A C 1
ATOM 1094 O O . ASN A 1 132 ? 9.714 15.113 -5.240 1.00 78.19 132 ASN A O 1
ATOM 1098 N N . PRO A 1 133 ? 8.829 14.658 -7.265 1.00 82.62 133 PRO A N 1
ATOM 1099 C CA . PRO A 1 133 ? 8.369 16.024 -7.512 1.00 82.62 133 PRO A CA 1
ATOM 1100 C C . PRO A 1 133 ? 7.134 16.404 -6.683 1.00 82.62 133 PRO A C 1
ATOM 1102 O O . PRO A 1 133 ? 6.766 17.573 -6.635 1.00 82.62 133 PRO A O 1
ATOM 1105 N N . PHE A 1 134 ? 6.487 15.437 -6.026 1.00 85.12 134 PHE A N 1
ATOM 1106 C CA . PHE A 1 134 ? 5.215 15.639 -5.330 1.00 85.12 134 PHE A CA 1
ATOM 1107 C C . PHE A 1 134 ? 5.357 15.919 -3.827 1.00 85.12 134 PHE A C 1
ATOM 1109 O O . PHE A 1 134 ? 4.361 16.060 -3.120 1.00 85.12 134 PHE A O 1
ATOM 1116 N N . GLY A 1 135 ? 6.591 16.008 -3.326 1.00 86.06 135 GLY A N 1
ATOM 1117 C CA . GLY A 1 135 ? 6.871 16.224 -1.908 1.00 86.06 135 GLY A CA 1
ATOM 1118 C C . GLY A 1 135 ? 6.749 14.958 -1.054 1.00 86.06 135 GLY A C 1
ATOM 1119 O O . GLY A 1 135 ? 6.608 13.843 -1.554 1.00 86.06 135 GLY A O 1
ATOM 1120 N N . SER A 1 136 ? 6.882 15.121 0.261 1.00 88.94 136 SER A N 1
ATOM 1121 C CA . SER A 1 136 ? 6.829 14.017 1.222 1.00 88.94 136 SER A CA 1
ATOM 1122 C C . SER A 1 136 ? 5.409 13.503 1.465 1.00 88.94 136 SER A C 1
ATOM 1124 O O . SER A 1 136 ? 4.419 14.211 1.268 1.00 88.94 136 SER A O 1
ATOM 1126 N N . THR A 1 137 ? 5.333 12.259 1.931 1.00 91.88 137 THR A N 1
ATOM 1127 C CA . THR A 1 137 ? 4.115 11.637 2.463 1.00 91.88 137 THR A CA 1
ATOM 1128 C C . THR A 1 137 ? 4.235 11.443 3.977 1.00 91.88 137 THR A C 1
ATOM 1130 O O . THR A 1 137 ? 5.317 11.571 4.560 1.00 91.88 137 THR A O 1
ATOM 1133 N N . PHE A 1 138 ? 3.112 11.150 4.628 1.00 91.56 138 PHE A N 1
ATOM 1134 C CA . PHE A 1 138 ? 3.002 10.979 6.074 1.00 91.56 138 PHE A CA 1
ATOM 1135 C C . PHE A 1 138 ? 2.560 9.557 6.398 1.00 91.56 138 PHE A C 1
ATOM 1137 O O . PHE A 1 138 ? 1.538 9.099 5.901 1.00 91.56 138 PHE A O 1
ATOM 1144 N N . CYS A 1 139 ? 3.319 8.859 7.235 1.00 92.56 139 CYS A N 1
ATOM 1145 C CA . CYS A 1 139 ? 3.015 7.500 7.655 1.00 92.56 139 CYS A CA 1
ATOM 1146 C C . CYS A 1 139 ? 2.387 7.508 9.049 1.00 92.56 139 CYS A C 1
ATOM 1148 O O . CYS A 1 139 ? 3.039 7.896 10.022 1.00 92.56 139 CYS A O 1
ATOM 1150 N N . PHE A 1 140 ? 1.146 7.035 9.139 1.00 89.06 140 PHE A N 1
ATOM 1151 C CA . PHE A 1 140 ? 0.387 6.925 10.382 1.00 89.06 140 PHE A CA 1
ATOM 1152 C C . PHE A 1 140 ? 0.215 5.461 10.780 1.00 89.06 140 PHE A C 1
ATOM 1154 O O . PHE A 1 140 ? -0.189 4.635 9.962 1.00 89.06 140 PHE A O 1
ATOM 1161 N N . GLY A 1 141 ? 0.514 5.133 12.036 1.00 87.81 141 GLY A N 1
ATOM 1162 C CA . GLY A 1 141 ? 0.308 3.794 12.586 1.00 87.81 141 GLY A CA 1
ATOM 1163 C C . GLY A 1 141 ? -1.092 3.637 13.176 1.00 87.81 141 GLY A C 1
ATOM 1164 O O . GLY A 1 141 ? -1.517 4.456 13.987 1.00 87.81 141 GLY A O 1
ATOM 1165 N N . LEU A 1 142 ? -1.801 2.571 12.804 1.00 83.06 142 LEU A N 1
ATOM 1166 C CA . LEU A 1 142 ? -3.125 2.255 13.339 1.00 83.06 142 LEU A CA 1
ATOM 1167 C C . LEU A 1 142 ? -3.413 0.754 13.250 1.00 83.06 142 LEU A C 1
ATOM 1169 O O . LEU A 1 142 ? -3.320 0.176 12.179 1.00 83.06 142 LEU A O 1
ATOM 1173 N N . GLN A 1 143 ? -3.8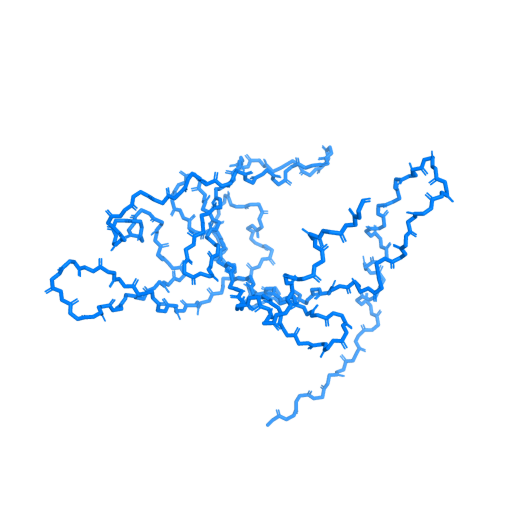14 0.116 14.356 1.00 80.50 143 GLN A N 1
ATOM 1174 C CA . GLN A 1 143 ? -4.339 -1.267 14.373 1.00 80.50 143 GLN A CA 1
ATOM 1175 C C . GLN A 1 143 ? -3.491 -2.299 13.598 1.00 80.50 143 GLN A C 1
ATOM 1177 O O . GLN A 1 143 ? -4.026 -3.170 12.918 1.00 80.50 143 GLN A O 1
ATOM 1182 N N . ARG A 1 144 ? -2.156 -2.239 13.741 1.00 83.81 144 ARG A N 1
ATOM 1183 C CA . ARG A 1 144 ? -1.184 -3.084 13.001 1.00 83.81 144 ARG A CA 1
ATOM 1184 C C . ARG A 1 144 ? -1.145 -2.820 11.494 1.00 83.81 144 ARG A C 1
ATOM 1186 O O . ARG A 1 144 ? -0.841 -3.699 10.687 1.00 83.81 144 ARG A O 1
ATOM 1193 N N . MET A 1 145 ? -1.452 -1.588 11.135 1.00 88.94 145 MET A N 1
ATOM 1194 C CA . MET A 1 145 ? -1.401 -1.076 9.784 1.00 88.94 145 MET A CA 1
ATOM 1195 C C . MET A 1 145 ? -0.605 0.219 9.795 1.00 88.94 145 MET A C 1
ATOM 1197 O O . MET A 1 145 ? -0.580 0.943 10.793 1.00 88.94 145 MET A O 1
ATOM 1201 N N . ILE A 1 146 ? 0.055 0.505 8.682 1.00 91.50 146 ILE A N 1
ATOM 1202 C CA . ILE A 1 146 ? 0.641 1.816 8.422 1.00 91.50 146 ILE A CA 1
ATOM 1203 C C . ILE A 1 146 ? -0.059 2.389 7.201 1.00 91.50 146 ILE A C 1
ATOM 1205 O O . ILE A 1 146 ? -0.073 1.756 6.147 1.00 91.50 146 ILE A O 1
ATOM 1209 N N . PHE A 1 147 ? -0.617 3.581 7.354 1.00 93.19 147 PHE A N 1
ATOM 1210 C CA . PHE A 1 147 ? -1.232 4.345 6.281 1.00 93.19 147 PHE A CA 1
ATOM 1211 C C . PHE A 1 147 ? -0.227 5.375 5.785 1.00 93.19 147 PHE A C 1
ATOM 1213 O O . PHE A 1 147 ? 0.167 6.259 6.541 1.00 93.19 147 PHE A O 1
ATOM 1220 N N . GLU A 1 148 ? 0.196 5.260 4.529 1.00 95.44 148 GLU A N 1
ATOM 1221 C CA . GLU A 1 148 ? 0.950 6.312 3.852 1.00 95.44 148 GLU A CA 1
ATOM 1222 C C . GLU A 1 148 ? -0.044 7.292 3.228 1.00 95.44 148 GLU A C 1
ATOM 1224 O O . GLU A 1 148 ? -0.821 6.928 2.347 1.00 95.44 148 GLU A O 1
ATOM 1229 N N . VAL A 1 149 ? -0.010 8.540 3.675 1.00 95.62 149 VAL A N 1
ATOM 1230 C CA . VAL A 1 149 ? -0.982 9.576 3.332 1.00 95.62 149 VAL A CA 1
ATOM 1231 C C . VAL A 1 149 ? -0.285 10.715 2.602 1.00 95.62 149 VAL A C 1
ATOM 1233 O O . VAL A 1 149 ? 0.781 11.190 2.999 1.00 95.62 149 VAL A O 1
ATOM 1236 N N . MET A 1 150 ? -0.888 11.149 1.503 1.00 95.31 150 MET A N 1
ATOM 1237 C CA . MET A 1 150 ? -0.440 12.286 0.705 1.00 95.31 150 MET A CA 1
ATOM 1238 C C . MET A 1 150 ? -0.897 13.614 1.319 1.00 95.31 150 MET A C 1
ATOM 1240 O O . MET A 1 150 ? -1.813 13.657 2.135 1.00 95.31 150 MET A O 1
ATOM 1244 N N . GLN A 1 151 ? -0.324 14.730 0.864 1.00 92.62 151 GLN A N 1
ATOM 1245 C CA . GLN A 1 151 ? -0.679 16.076 1.346 1.00 92.62 151 GLN A CA 1
ATOM 1246 C C . GLN A 1 151 ? -2.157 16.456 1.131 1.00 92.62 151 GLN A C 1
ATOM 1248 O O . GLN A 1 151 ? -2.664 17.357 1.788 1.00 92.62 151 GLN A O 1
ATOM 1253 N N . ASN A 1 152 ? -2.855 15.777 0.218 1.00 93.88 152 ASN A N 1
ATOM 1254 C CA . ASN A 1 152 ? -4.264 16.003 -0.107 1.00 93.88 152 ASN A CA 1
ATOM 1255 C C . ASN A 1 152 ? -5.222 14.995 0.569 1.00 93.88 152 ASN A C 1
ATOM 1257 O O . ASN A 1 152 ? -6.328 14.784 0.069 1.00 93.88 152 ASN A O 1
ATOM 1261 N N . ASN A 1 153 ? -4.794 14.346 1.659 1.00 95.19 153 ASN A N 1
ATOM 1262 C CA . ASN A 1 153 ? -5.533 13.338 2.438 1.00 95.19 153 ASN A CA 1
ATOM 1263 C C . ASN A 1 153 ? -5.879 12.027 1.711 1.00 95.19 153 ASN A C 1
ATOM 1265 O O . ASN A 1 153 ? -6.544 11.166 2.296 1.00 95.19 153 ASN A O 1
ATOM 1269 N N . HIS A 1 154 ? -5.422 11.821 0.472 1.00 96.94 154 HIS A N 1
ATOM 1270 C CA . HIS A 1 154 ? -5.521 10.506 -0.155 1.00 96.94 154 HIS A CA 1
ATOM 1271 C C . HIS A 1 154 ? -4.518 9.541 0.474 1.00 96.94 154 HIS A C 1
ATOM 1273 O O . HIS A 1 154 ? -3.355 9.877 0.712 1.00 96.94 154 HIS A O 1
ATOM 1279 N N . ILE A 1 155 ? -4.978 8.319 0.714 1.00 97.06 155 ILE A N 1
ATOM 1280 C CA . ILE A 1 155 ? -4.136 7.218 1.169 1.00 97.06 155 ILE A CA 1
ATOM 1281 C C . ILE A 1 155 ? -3.417 6.678 -0.063 1.00 97.06 155 ILE A C 1
ATOM 1283 O O . ILE A 1 155 ? -4.067 6.209 -0.991 1.00 97.06 155 ILE A O 1
ATOM 1287 N N . ALA A 1 156 ? -2.092 6.765 -0.098 1.00 96.44 156 ALA A N 1
ATOM 1288 C CA . ALA A 1 156 ? -1.269 6.240 -1.184 1.00 96.44 156 ALA A CA 1
ATOM 1289 C C . ALA A 1 156 ? -1.041 4.731 -1.059 1.00 96.44 156 ALA A C 1
ATOM 1291 O O . ALA A 1 156 ? -1.072 4.001 -2.053 1.00 96.44 156 ALA A O 1
ATOM 1292 N N . SER A 1 157 ? -0.814 4.261 0.168 1.00 97.19 157 SER A N 1
ATOM 1293 C CA . SER A 1 157 ? -0.660 2.839 0.442 1.00 97.19 157 SER A CA 1
ATOM 1294 C C . SER A 1 157 ? -1.084 2.466 1.860 1.00 97.19 157 SER A C 1
ATOM 1296 O O . SER A 1 157 ? -1.064 3.294 2.775 1.00 97.19 157 SER A O 1
ATOM 1298 N N . VAL A 1 158 ? -1.463 1.200 2.038 1.00 96.19 158 VAL A N 1
ATOM 1299 C CA . VAL A 1 158 ? -1.711 0.592 3.351 1.00 96.19 158 VAL A CA 1
ATOM 1300 C C . VAL A 1 158 ? -0.782 -0.600 3.519 1.00 96.19 158 VAL A C 1
ATOM 1302 O O . VAL A 1 158 ? -0.831 -1.553 2.744 1.00 96.19 158 VAL A O 1
ATOM 1305 N N . THR A 1 159 ? 0.070 -0.562 4.540 1.00 96.19 159 THR A N 1
ATOM 1306 C CA . THR A 1 159 ? 0.922 -1.696 4.910 1.00 96.19 159 THR A CA 1
ATOM 1307 C C . THR A 1 159 ? 0.275 -2.482 6.037 1.00 96.19 159 THR A C 1
ATOM 1309 O O . THR A 1 159 ? 0.053 -1.928 7.108 1.00 96.19 159 THR A O 1
ATOM 1312 N N . LEU A 1 160 ? 0.033 -3.774 5.829 1.00 92.50 160 LEU A N 1
ATOM 1313 C CA . LEU A 1 160 ? -0.479 -4.703 6.838 1.00 92.50 160 LEU A CA 1
ATOM 1314 C C . LEU A 1 160 ? 0.665 -5.561 7.373 1.00 92.50 160 LEU A C 1
ATOM 1316 O O . LEU A 1 160 ? 1.417 -6.138 6.584 1.00 92.50 160 LEU A O 1
ATOM 1320 N N . TYR A 1 161 ? 0.783 -5.692 8.694 1.00 86.31 161 TYR A N 1
ATOM 1321 C CA . TYR A 1 161 ? 1.799 -6.544 9.311 1.00 86.31 161 TYR A CA 1
ATOM 1322 C C . TYR A 1 161 ? 1.238 -7.367 10.472 1.00 86.31 161 TYR A C 1
ATOM 1324 O O . TYR A 1 161 ? 0.356 -6.946 11.221 1.00 86.31 161 TYR A O 1
ATOM 1332 N N . GLY A 1 162 ? 1.750 -8.592 10.596 1.00 77.00 162 GLY A N 1
ATOM 1333 C CA . GLY A 1 162 ? 1.355 -9.510 11.658 1.00 77.00 162 GLY A CA 1
ATOM 1334 C C . GLY A 1 162 ? 1.883 -9.090 13.036 1.00 77.00 162 GLY A C 1
ATOM 1335 O O . GLY A 1 162 ? 2.774 -8.241 13.132 1.00 77.00 162 GLY A O 1
ATOM 1336 N N . PRO A 1 163 ? 1.366 -9.697 14.122 1.00 62.94 163 PRO A N 1
ATOM 1337 C CA . PRO A 1 163 ? 1.963 -9.530 15.439 1.00 62.94 163 PRO A CA 1
ATOM 1338 C C . PRO A 1 163 ? 3.447 -9.937 15.399 1.00 62.94 163 PRO A C 1
ATOM 1340 O O . PRO A 1 163 ? 3.804 -10.876 14.676 1.00 62.94 163 PRO A O 1
ATOM 1343 N N . PRO A 1 164 ? 4.316 -9.272 16.184 1.00 50.81 164 PRO A N 1
ATOM 1344 C CA . PRO A 1 164 ? 5.672 -9.755 16.399 1.00 50.81 164 PRO A CA 1
ATOM 1345 C C . PRO A 1 164 ? 5.612 -11.221 16.825 1.00 50.81 164 PRO A C 1
ATOM 1347 O O . PRO A 1 164 ? 4.730 -11.604 17.599 1.00 50.81 164 PRO A O 1
ATOM 1350 N N . ARG A 1 165 ? 6.536 -12.052 16.327 1.00 56.72 165 ARG A N 1
ATOM 1351 C CA . ARG A 1 165 ? 6.642 -13.437 16.801 1.00 56.72 165 ARG A CA 1
ATOM 1352 C C . ARG A 1 165 ? 6.712 -13.412 18.336 1.00 56.72 165 ARG A C 1
ATOM 1354 O O . ARG A 1 165 ? 7.538 -12.655 18.861 1.00 56.72 165 ARG A O 1
ATOM 1361 N N . PRO A 1 166 ? 5.911 -14.214 19.059 1.00 41.34 166 PRO A N 1
ATOM 1362 C CA . PRO A 1 166 ? 6.134 -14.402 20.486 1.00 41.34 166 PRO A CA 1
ATOM 1363 C C . PRO A 1 166 ? 7.561 -14.951 20.661 1.00 41.34 166 PRO A C 1
ATOM 1365 O O . PRO A 1 166 ? 7.848 -16.068 20.240 1.00 41.34 166 PRO A O 1
ATOM 1368 N N . GLY A 1 167 ? 8.482 -14.115 21.158 1.00 50.69 167 GLY A N 1
ATOM 1369 C CA . GLY A 1 167 ? 9.904 -14.451 21.336 1.00 50.69 167 GLY A CA 1
ATOM 1370 C C . GLY A 1 167 ? 10.933 -13.543 20.642 1.00 50.69 167 GLY A C 1
ATOM 1371 O O . GLY A 1 167 ? 12.124 -13.729 20.861 1.00 50.69 167 GLY A O 1
ATOM 1372 N N . ALA A 1 168 ? 10.536 -12.540 19.848 1.00 46.59 168 ALA A N 1
ATOM 1373 C CA . ALA A 1 168 ? 11.498 -11.630 19.195 1.00 46.59 168 ALA A CA 1
ATOM 1374 C C . ALA A 1 168 ? 12.088 -10.532 20.117 1.00 46.59 168 ALA A C 1
ATOM 1376 O O . ALA A 1 168 ? 12.910 -9.739 19.670 1.00 46.59 168 ALA A O 1
ATOM 1377 N N . HIS A 1 169 ? 11.703 -10.497 21.398 1.00 42.03 169 HIS A N 1
ATOM 1378 C CA . HIS A 1 169 ? 12.163 -9.522 22.396 1.00 42.03 169 HIS A CA 1
ATOM 1379 C C . HIS A 1 169 ? 12.899 -10.200 23.566 1.00 42.03 169 HIS A C 1
ATOM 1381 O O . HIS A 1 169 ? 12.544 -10.032 24.723 1.00 42.03 169 HIS A O 1
ATOM 1387 N N . LEU A 1 170 ? 13.934 -10.989 23.281 1.00 42.88 170 LEU A N 1
ATOM 1388 C CA . LEU A 1 170 ? 14.901 -11.428 24.293 1.00 42.88 170 LEU A CA 1
ATOM 1389 C C . LEU A 1 170 ? 16.296 -11.417 23.670 1.00 42.88 170 LEU A C 1
ATOM 1391 O O . LEU A 1 170 ? 16.776 -12.454 23.221 1.00 42.88 170 LEU A O 1
ATOM 1395 N N . LYS A 1 171 ? 16.908 -10.228 23.575 1.00 42.44 171 LYS A N 1
ATOM 1396 C CA . LYS A 1 171 ? 18.373 -10.037 23.519 1.00 42.44 171 LYS A CA 1
ATOM 1397 C C . LYS A 1 171 ? 18.784 -8.558 23.567 1.00 42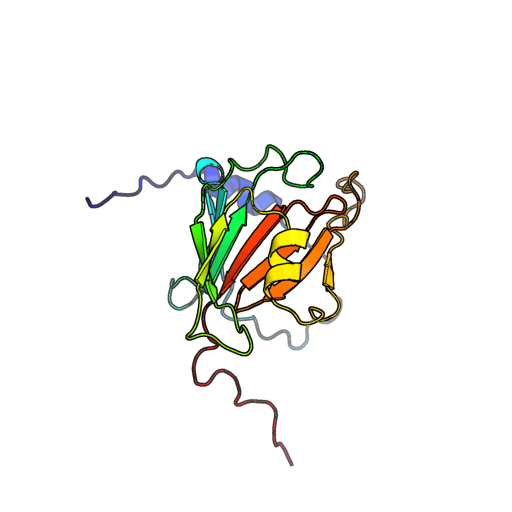.44 171 LYS A C 1
ATOM 1399 O O . LYS A 1 171 ? 19.592 -8.108 22.767 1.00 42.44 171 LYS A O 1
ATOM 1404 N N . THR A 1 172 ? 18.262 -7.815 24.540 1.00 40.06 172 THR A N 1
ATOM 1405 C CA . THR A 1 172 ? 18.935 -6.589 25.002 1.00 40.06 172 THR A CA 1
ATOM 1406 C C . THR A 1 172 ? 18.583 -6.307 26.456 1.00 40.06 172 THR A C 1
ATOM 1408 O O . THR A 1 172 ? 17.969 -5.305 26.794 1.00 40.06 172 THR A O 1
ATOM 1411 N N . ALA A 1 173 ? 18.937 -7.235 27.332 1.00 44.34 173 ALA A N 1
ATOM 1412 C CA . ALA A 1 173 ? 19.191 -6.921 28.725 1.00 44.34 173 ALA A CA 1
ATOM 1413 C C . ALA A 1 173 ? 20.216 -7.938 29.224 1.00 44.34 173 ALA A C 1
ATOM 1415 O O . ALA A 1 173 ? 20.077 -9.128 28.954 1.00 44.34 173 ALA A O 1
ATOM 1416 N N . GLU A 1 174 ? 21.223 -7.412 29.912 1.00 38.41 174 GLU A N 1
ATOM 1417 C CA . GLU A 1 174 ? 22.219 -8.127 30.711 1.00 38.41 174 GLU A CA 1
ATOM 1418 C C . GLU A 1 174 ? 23.389 -8.760 29.945 1.00 38.41 174 GLU A C 1
ATOM 1420 O O . GLU A 1 174 ? 23.373 -9.911 29.514 1.00 38.41 174 GLU A O 1
ATOM 1425 N N . LEU A 1 175 ? 24.477 -7.992 29.873 1.00 33.09 175 LEU A N 1
ATOM 1426 C CA . LEU A 1 175 ? 25.784 -8.519 30.252 1.00 33.09 175 LEU A CA 1
ATOM 1427 C C . LEU A 1 175 ? 26.326 -7.654 31.410 1.00 33.09 175 LEU A C 1
ATOM 1429 O O . LEU A 1 175 ? 26.035 -6.455 31.418 1.00 33.09 175 LEU A O 1
ATOM 1433 N N . PRO A 1 176 ? 27.014 -8.278 32.385 1.00 46.22 176 PRO A N 1
ATOM 1434 C CA . PRO A 1 176 ? 27.452 -7.669 33.644 1.00 46.22 176 PRO A CA 1
ATOM 1435 C C . PRO A 1 176 ? 28.545 -6.608 33.481 1.00 46.22 176 PRO A C 1
ATOM 1437 O O . PRO A 1 176 ? 29.279 -6.652 32.466 1.00 46.22 176 PRO A O 1
#